Protein AF-S8ECI5-F1 (afdb_monomer_lite)

pLDDT: mean 81.07, std 12.58, range [49.25, 94.69]

Structure (mmCIF, N/CA/C/O backbone):
data_AF-S8ECI5-F1
#
_entry.id   AF-S8ECI5-F1
#
loop_
_atom_site.group_PDB
_atom_site.id
_atom_site.type_symbol
_atom_site.label_atom_id
_atom_site.label_alt_id
_atom_site.label_comp_id
_atom_site.label_asym_id
_atom_site.label_entity_id
_atom_site.label_seq_id
_atom_site.pdbx_PDB_ins_code
_atom_site.Cartn_x
_atom_site.Cartn_y
_atom_site.Cartn_z
_atom_site.occupancy
_atom_site.B_iso_or_equiv
_atom_site.auth_seq_id
_atom_site.auth_comp_id
_atom_site.auth_asym_id
_atom_site.auth_atom_id
_atom_site.pdbx_PDB_model_num
ATOM 1 N N . LEU A 1 1 ? -8.096 16.136 6.285 1.00 59.50 1 LEU A N 1
ATOM 2 C CA . LEU A 1 1 ? -6.775 15.778 6.841 1.00 59.50 1 LEU A CA 1
ATOM 3 C C . LEU A 1 1 ? -5.922 15.095 5.780 1.00 59.50 1 LEU A C 1
ATOM 5 O O . LEU A 1 1 ? -5.073 15.782 5.247 1.00 59.50 1 LEU A O 1
ATOM 9 N N . LEU A 1 2 ? -6.213 13.864 5.343 1.00 64.25 2 LEU A N 1
ATOM 10 C CA . LEU A 1 2 ? -5.425 13.166 4.302 1.00 64.25 2 LEU A CA 1
ATOM 11 C C . LEU A 1 2 ? -5.146 13.988 3.030 1.00 64.25 2 LEU A C 1
ATOM 13 O O . LEU A 1 2 ? -4.002 14.105 2.611 1.00 64.25 2 LEU A O 1
ATOM 17 N N . LYS A 1 3 ? -6.166 14.651 2.472 1.00 63.44 3 LYS A N 1
ATOM 18 C CA . LYS A 1 3 ? -6.008 15.517 1.289 1.00 63.44 3 LYS A CA 1
ATOM 19 C C . LYS A 1 3 ? -5.117 16.750 1.509 1.00 63.44 3 LYS A C 1
ATOM 21 O O . LYS A 1 3 ? -4.556 17.264 0.556 1.00 63.44 3 LYS A O 1
ATOM 26 N N . LEU A 1 4 ? -4.964 17.212 2.751 1.00 62.22 4 LEU A N 1
ATOM 27 C CA . LEU A 1 4 ? -4.067 18.326 3.081 1.00 62.22 4 LEU A CA 1
ATOM 28 C C . LEU A 1 4 ? -2.598 17.882 3.137 1.00 62.22 4 LEU A C 1
ATOM 30 O O . LEU A 1 4 ? -1.725 18.690 2.8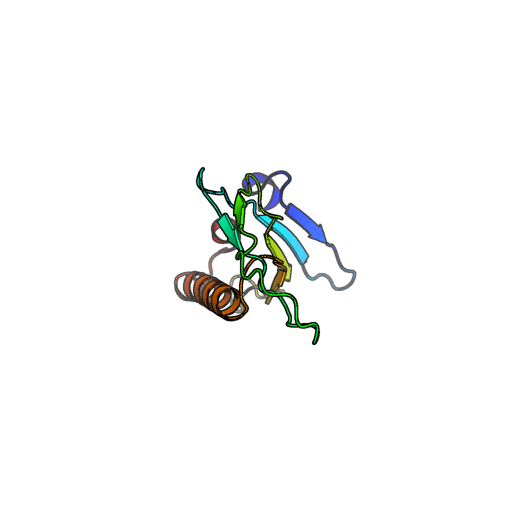56 1.00 62.22 4 LEU A O 1
ATOM 34 N N . PHE A 1 5 ? -2.335 16.618 3.486 1.00 68.62 5 PHE A N 1
ATOM 35 C CA . PHE A 1 5 ? -0.976 16.074 3.593 1.00 68.62 5 PHE A CA 1
ATOM 36 C C . PHE A 1 5 ? -0.489 15.429 2.294 1.00 68.62 5 PHE A C 1
ATOM 38 O O . PHE A 1 5 ? 0.676 15.572 1.949 1.00 68.62 5 PHE A O 1
ATOM 45 N N . MET A 1 6 ? -1.375 14.752 1.560 1.00 69.25 6 MET A N 1
ATOM 46 C CA . MET A 1 6 ? -1.019 14.028 0.330 1.00 69.25 6 MET A CA 1
ATOM 47 C C . MET A 1 6 ? -1.287 14.816 -0.957 1.00 69.25 6 MET A C 1
ATOM 49 O O . MET A 1 6 ? -0.987 14.337 -2.049 1.00 69.25 6 MET A O 1
ATOM 53 N N . GLY A 1 7 ? -1.828 16.032 -0.837 1.00 76.69 7 GLY A N 1
ATOM 54 C CA . GLY A 1 7 ? -2.021 16.957 -1.953 1.00 76.69 7 GLY A CA 1
ATOM 55 C C . GLY A 1 7 ? -2.845 16.362 -3.095 1.00 76.69 7 GLY A C 1
ATOM 56 O O . GLY A 1 7 ? -3.907 15.778 -2.871 1.00 76.69 7 GLY A O 1
ATOM 57 N N . ASP A 1 8 ? -2.342 16.510 -4.321 1.00 75.88 8 ASP A N 1
ATOM 58 C CA . ASP A 1 8 ? -3.007 16.044 -5.545 1.00 75.88 8 ASP A CA 1
ATOM 59 C C . ASP A 1 8 ? -2.830 14.540 -5.806 1.00 75.88 8 ASP A C 1
ATOM 61 O O . ASP A 1 8 ? -3.499 13.978 -6.672 1.00 75.88 8 ASP A O 1
ATOM 65 N N . ASN A 1 9 ? -1.992 13.858 -5.020 1.00 77.19 9 ASN A N 1
ATOM 66 C CA . ASN A 1 9 ? -1.746 12.425 -5.176 1.00 77.19 9 ASN A CA 1
ATOM 67 C C . ASN A 1 9 ? -2.896 11.564 -4.638 1.00 77.19 9 ASN A C 1
ATOM 69 O O . ASN A 1 9 ? -2.900 10.357 -4.871 1.00 77.19 9 ASN A O 1
ATOM 73 N N . ILE A 1 10 ? -3.866 12.151 -3.922 1.00 80.50 10 ILE A N 1
ATOM 74 C CA . ILE A 1 10 ? -5.008 11.435 -3.345 1.00 80.50 10 ILE A CA 1
ATOM 75 C C . ILE A 1 10 ? -6.327 11.765 -4.049 1.00 80.50 10 ILE A C 1
ATOM 77 O O . ILE A 1 10 ? -6.768 12.912 -4.144 1.00 80.50 10 ILE A O 1
ATOM 81 N N . SER A 1 11 ? -7.026 10.716 -4.466 1.00 80.50 11 SER A N 1
ATOM 82 C CA . SER A 1 11 ? -8.372 10.772 -5.031 1.00 80.50 11 SER A CA 1
ATOM 83 C C . SER A 1 11 ? -9.348 10.073 -4.087 1.00 80.50 11 SER A C 1
ATOM 85 O O . SER A 1 11 ? -9.154 8.922 -3.718 1.00 80.50 11 SER A O 1
ATOM 87 N N . ILE A 1 12 ? -10.390 10.778 -3.639 1.00 82.19 12 ILE A N 1
ATOM 88 C CA . ILE A 1 12 ? -11.406 10.211 -2.740 1.00 82.19 12 ILE A CA 1
ATOM 89 C C . ILE A 1 12 ? -12.458 9.512 -3.602 1.00 82.19 12 ILE A C 1
ATOM 91 O O . ILE A 1 12 ? -13.154 10.170 -4.375 1.00 82.19 12 ILE A O 1
ATOM 95 N N . LEU A 1 13 ? -12.588 8.196 -3.447 1.00 76.06 13 LEU A N 1
ATOM 96 C CA . LEU A 1 13 ? -13.648 7.406 -4.060 1.00 76.06 13 LEU A CA 1
ATOM 97 C C . LEU A 1 13 ? -14.780 7.276 -3.039 1.00 76.06 13 LEU A C 1
ATOM 99 O O . LEU A 1 13 ? -14.770 6.399 -2.182 1.00 76.06 13 LEU A O 1
ATOM 103 N N . ASN A 1 14 ? -15.758 8.177 -3.078 1.00 65.50 14 ASN A N 1
ATOM 104 C CA . ASN A 1 14 ? -16.915 8.039 -2.197 1.00 65.50 14 ASN A CA 1
ATOM 105 C C . ASN A 1 14 ? -17.812 6.896 -2.695 1.00 65.50 14 ASN A C 1
ATOM 107 O O . ASN A 1 14 ? -18.105 6.828 -3.890 1.00 65.50 14 ASN A O 1
ATOM 111 N N . ASN A 1 15 ? -18.270 6.020 -1.800 1.00 62.75 15 ASN A N 1
ATOM 112 C CA . ASN A 1 15 ? -19.233 4.974 -2.139 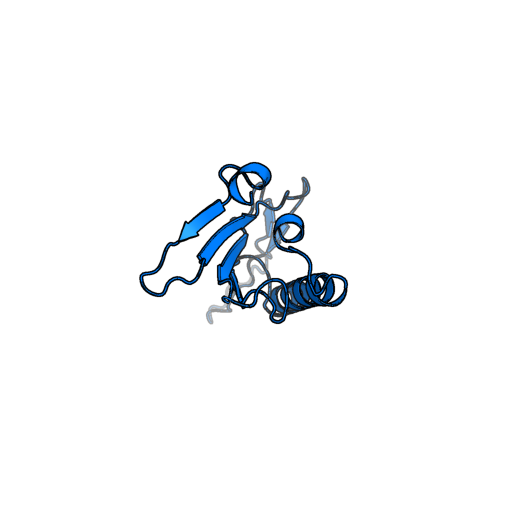1.00 62.75 15 ASN A CA 1
ATOM 113 C C . ASN A 1 15 ? -20.583 5.223 -1.441 1.00 62.75 15 ASN A C 1
ATOM 115 O O . ASN A 1 15 ? -20.679 5.969 -0.468 1.00 62.75 15 ASN A O 1
ATOM 119 N N . GLN A 1 16 ? -21.651 4.597 -1.940 1.00 56.69 16 GLN A N 1
ATOM 120 C CA . GLN A 1 16 ? -22.998 4.743 -1.369 1.00 56.69 16 GLN A CA 1
ATOM 121 C C . GLN A 1 16 ? -23.172 4.034 -0.010 1.00 56.69 16 GLN A C 1
ATOM 123 O O . GLN A 1 16 ? -24.238 4.133 0.588 1.00 56.69 16 GLN A O 1
ATOM 128 N N . THR A 1 17 ? -22.152 3.326 0.492 1.00 65.00 17 THR A N 1
ATOM 129 C CA . THR A 1 17 ? -22.236 2.498 1.707 1.00 65.00 17 THR A CA 1
ATOM 130 C C . THR A 1 17 ? -21.652 3.178 2.948 1.00 65.00 17 THR A C 1
ATOM 132 O O . THR A 1 17 ? -21.528 2.528 3.978 1.00 65.00 17 THR A O 1
ATOM 135 N N . GLY A 1 18 ? -21.245 4.451 2.862 1.00 68.44 18 GLY A N 1
ATOM 136 C CA . GLY A 1 18 ? -20.690 5.212 3.992 1.00 68.44 18 GLY A CA 1
ATOM 137 C C . GLY A 1 18 ? -19.238 4.873 4.355 1.00 68.44 18 GLY A C 1
ATOM 138 O O . GLY A 1 18 ? -18.682 5.474 5.276 1.00 68.44 18 GLY A O 1
ATOM 139 N N . LEU A 1 19 ? -18.594 3.959 3.621 1.00 72.44 19 LEU A N 1
ATOM 140 C CA . LEU A 1 19 ? -17.185 3.636 3.823 1.00 72.44 19 LEU A CA 1
ATOM 141 C C . LEU A 1 19 ? -16.312 4.671 3.112 1.00 72.44 19 LEU A C 1
ATOM 143 O O . LEU A 1 19 ? -16.567 5.052 1.969 1.00 72.44 19 LEU A O 1
ATOM 147 N N . LYS A 1 20 ? -15.243 5.113 3.778 1.00 85.25 20 LYS A N 1
ATOM 148 C CA . LYS A 1 20 ? -14.289 6.050 3.177 1.00 85.25 20 LYS A CA 1
ATOM 149 C C . LYS A 1 20 ? -13.308 5.258 2.324 1.00 85.25 20 LYS A C 1
ATOM 151 O O . LYS A 1 20 ? -12.488 4.523 2.868 1.00 85.25 20 LYS A O 1
ATOM 156 N N . CYS A 1 21 ? -13.385 5.418 1.010 1.00 88.56 21 CYS A N 1
ATOM 157 C CA . CYS A 1 21 ? -12.415 4.862 0.076 1.00 88.56 21 CYS A CA 1
ATOM 158 C C . CYS A 1 21 ? -11.622 5.992 -0.588 1.00 88.56 21 CYS A C 1
ATOM 160 O O . CYS A 1 21 ? -12.138 7.083 -0.846 1.00 88.56 21 CYS A O 1
ATOM 162 N N . PHE A 1 22 ? -10.339 5.756 -0.820 1.00 88.88 22 PHE A N 1
ATOM 163 C CA . PHE A 1 22 ? -9.473 6.680 -1.535 1.00 88.88 22 PHE A CA 1
ATOM 164 C C . PHE A 1 22 ? -8.332 5.932 -2.211 1.00 88.88 22 PHE A C 1
ATOM 166 O O . PHE A 1 22 ? -8.024 4.790 -1.883 1.00 88.88 22 PHE A O 1
ATOM 173 N N . GLN A 1 23 ? -7.693 6.607 -3.148 1.00 91.31 23 GLN A N 1
ATOM 174 C CA . GLN A 1 23 ? -6.584 6.093 -3.921 1.00 91.31 23 GLN A CA 1
ATOM 175 C C . GLN A 1 23 ? -5.432 7.092 -3.870 1.00 91.31 23 GLN A C 1
ATOM 177 O O . GLN A 1 23 ? -5.650 8.286 -4.067 1.00 91.31 23 GLN A O 1
ATOM 182 N N . VAL A 1 24 ? -4.223 6.599 -3.608 1.00 90.25 24 VAL A N 1
ATOM 183 C CA . VAL A 1 24 ? -2.976 7.366 -3.549 1.00 90.25 24 VAL A CA 1
ATOM 184 C C . VAL A 1 24 ? -2.073 6.947 -4.705 1.00 90.25 24 VAL A C 1
ATOM 186 O O . VAL A 1 24 ? -1.899 5.754 -4.961 1.00 90.25 24 VAL A O 1
ATOM 189 N N . HIS A 1 25 ? -1.525 7.926 -5.421 1.00 90.75 25 HIS A N 1
ATOM 190 C CA . HIS A 1 25 ? -0.560 7.730 -6.501 1.00 90.75 25 HIS A CA 1
ATOM 191 C C . HIS A 1 25 ? 0.838 8.027 -5.965 1.00 90.75 25 HIS A C 1
ATOM 193 O O . HIS A 1 25 ? 1.177 9.174 -5.687 1.00 90.75 25 HIS A O 1
ATOM 199 N N . ILE A 1 26 ? 1.640 6.981 -5.795 1.00 89.19 26 ILE A N 1
ATOM 200 C CA . ILE A 1 26 ? 2.975 7.059 -5.206 1.00 89.19 26 ILE A CA 1
ATOM 201 C C . ILE A 1 26 ? 4.000 7.052 -6.339 1.00 89.19 26 ILE A C 1
ATOM 203 O O . ILE A 1 26 ? 4.127 6.082 -7.094 1.00 89.19 26 ILE A O 1
ATOM 207 N N . HIS A 1 27 ? 4.738 8.152 -6.458 1.00 87.06 27 HIS A N 1
ATOM 208 C CA . HIS A 1 27 ? 5.791 8.311 -7.453 1.00 87.06 27 HIS A CA 1
ATOM 209 C C . HIS A 1 27 ? 7.140 7.914 -6.860 1.00 87.06 27 HIS A C 1
ATOM 211 O O . HIS A 1 27 ? 7.663 8.575 -5.966 1.00 87.06 27 HIS A O 1
ATOM 217 N N . VAL A 1 28 ? 7.716 6.832 -7.381 1.00 85.25 28 VAL A N 1
ATOM 218 C CA . VAL A 1 28 ? 9.026 6.349 -6.941 1.00 85.25 28 VAL A CA 1
ATOM 219 C C . VAL A 1 28 ? 10.115 7.064 -7.727 1.00 85.25 28 VAL A C 1
ATOM 221 O O . VAL A 1 28 ? 10.128 7.039 -8.960 1.00 85.25 28 VAL A O 1
ATOM 224 N N . GLN A 1 29 ? 11.043 7.696 -7.009 1.00 82.31 29 GLN A N 1
ATOM 225 C CA . GLN A 1 29 ? 12.195 8.318 -7.637 1.00 82.31 29 GLN A CA 1
ATOM 226 C C . GLN A 1 29 ? 13.163 7.242 -8.120 1.00 82.31 29 GLN A C 1
ATOM 228 O O . GLN A 1 29 ? 13.657 6.416 -7.353 1.00 82.31 29 GLN A O 1
ATOM 233 N N . VAL A 1 30 ? 13.418 7.268 -9.420 1.00 79.81 30 VAL A N 1
ATOM 234 C CA . VAL A 1 30 ? 14.317 6.339 -10.084 1.00 79.81 30 VAL A CA 1
ATOM 235 C C . VAL A 1 30 ? 15.744 6.874 -9.934 1.00 79.81 30 VAL A C 1
ATOM 237 O O . VAL A 1 30 ? 15.989 8.024 -10.312 1.00 79.81 30 VAL A O 1
ATOM 240 N N . PRO A 1 31 ? 16.696 6.103 -9.374 1.00 76.12 31 PRO A N 1
ATOM 241 C CA . PRO A 1 31 ? 18.105 6.483 -9.403 1.00 76.12 31 PRO A CA 1
ATOM 242 C C . PRO A 1 31 ? 18.552 6.709 -10.852 1.00 76.12 31 PRO A C 1
ATOM 244 O O . PRO A 1 31 ? 18.038 6.060 -11.759 1.00 76.12 31 PRO A O 1
ATOM 247 N N . GLY A 1 32 ? 19.529 7.592 -11.079 1.00 70.62 32 GLY A N 1
ATOM 248 C CA . GLY A 1 32 ? 19.928 8.031 -12.427 1.00 70.62 32 GLY A CA 1
ATOM 249 C C . GLY A 1 32 ? 20.338 6.924 -13.413 1.00 70.62 32 GLY A C 1
ATOM 250 O O . GLY A 1 32 ? 20.445 7.191 -14.607 1.00 70.62 32 GLY A O 1
ATOM 251 N N . GLU A 1 33 ? 20.529 5.687 -12.947 1.00 70.06 33 GLU A N 1
ATOM 252 C CA . GLU A 1 33 ? 20.884 4.526 -13.764 1.00 70.06 33 GLU A CA 1
ATOM 253 C C . GLU A 1 33 ? 20.008 3.298 -13.452 1.00 70.06 33 GLU A C 1
ATOM 255 O O . GLU A 1 33 ? 20.507 2.241 -13.075 1.00 70.06 33 GLU A O 1
ATOM 260 N N . PHE A 1 34 ? 18.685 3.413 -13.599 1.00 80.62 34 PHE A N 1
ATOM 261 C CA . PHE A 1 34 ? 17.801 2.243 -13.541 1.00 80.62 34 PHE A CA 1
ATOM 262 C C . PHE A 1 34 ? 17.696 1.574 -14.914 1.00 80.62 34 PHE A C 1
ATOM 264 O O . PHE A 1 34 ? 17.154 2.144 -15.867 1.00 80.62 34 PHE A O 1
ATOM 271 N N . LEU A 1 35 ? 18.245 0.365 -15.008 1.00 82.56 35 LEU A N 1
ATOM 272 C CA . LEU A 1 35 ? 18.194 -0.479 -16.197 1.00 82.56 35 LEU A CA 1
ATOM 273 C C . LEU A 1 35 ? 17.039 -1.471 -16.077 1.00 82.56 35 LEU A C 1
ATOM 275 O O . LEU A 1 35 ? 16.925 -2.187 -15.084 1.00 82.56 35 LEU A O 1
ATOM 279 N N . VAL A 1 36 ? 16.203 -1.522 -17.109 1.00 82.19 36 VAL A N 1
ATOM 280 C CA . VAL A 1 36 ? 15.164 -2.539 -17.267 1.00 82.19 36 VAL A CA 1
ATOM 281 C C . VAL A 1 36 ? 15.619 -3.508 -18.338 1.00 82.19 36 VAL A C 1
ATOM 283 O O . VAL A 1 36 ? 15.949 -3.084 -19.443 1.00 82.19 36 VAL A O 1
ATOM 286 N N . THR A 1 37 ? 15.605 -4.796 -18.016 1.00 81.69 37 THR A N 1
ATOM 287 C CA . THR A 1 37 ? 15.914 -5.866 -18.965 1.00 81.69 37 THR A CA 1
ATOM 288 C C . THR A 1 37 ? 14.621 -6.535 -19.398 1.00 81.69 37 THR A C 1
ATOM 290 O O . THR A 1 37 ? 13.817 -6.951 -18.560 1.00 81.69 37 THR A O 1
ATOM 293 N N . ALA A 1 38 ? 14.409 -6.643 -20.708 1.00 76.81 38 ALA A N 1
ATOM 294 C CA . ALA A 1 38 ? 13.325 -7.449 -21.243 1.00 76.81 38 ALA A CA 1
ATOM 295 C C . ALA A 1 38 ? 13.659 -8.936 -21.048 1.00 76.81 38 ALA A C 1
ATOM 297 O O . ALA A 1 38 ? 14.661 -9.430 -21.560 1.00 76.81 38 ALA A O 1
ATOM 298 N N . ALA A 1 39 ? 12.827 -9.653 -20.294 1.00 71.12 39 ALA A N 1
ATOM 299 C CA . ALA A 1 39 ? 12.894 -11.106 -20.250 1.00 71.12 39 ALA A CA 1
ATOM 300 C C . ALA A 1 39 ? 12.169 -11.653 -21.488 1.00 71.12 39 ALA A C 1
ATOM 302 O O . ALA A 1 39 ? 10.939 -11.640 -21.548 1.00 71.12 39 ALA A O 1
ATOM 303 N N . ASP A 1 40 ? 12.923 -12.101 -22.490 1.00 67.12 40 ASP A N 1
ATOM 304 C CA . ASP A 1 40 ? 12.344 -12.695 -23.692 1.00 67.12 40 ASP A CA 1
ATOM 305 C C . ASP A 1 40 ? 11.616 -14.004 -23.353 1.00 67.12 40 ASP A C 1
ATOM 307 O O . ASP A 1 40 ? 12.211 -14.993 -22.914 1.00 67.12 40 ASP A O 1
ATOM 311 N N . PHE A 1 41 ? 10.312 -14.054 -23.626 1.00 58.88 41 PHE A N 1
ATOM 312 C CA . PHE A 1 41 ? 9.600 -15.321 -23.733 1.00 58.88 41 PHE A CA 1
ATOM 313 C C . PHE A 1 41 ? 10.036 -15.968 -25.047 1.00 58.88 41 PHE A C 1
ATOM 315 O O . PHE A 1 41 ? 9.602 -15.538 -26.114 1.00 58.88 41 PHE A O 1
ATOM 322 N N . LYS A 1 42 ? 10.929 -16.966 -24.985 1.00 55.91 42 LYS A N 1
ATOM 323 C CA . LYS A 1 42 ? 11.451 -17.677 -26.164 1.00 55.91 42 LYS A CA 1
ATOM 324 C C . LYS A 1 42 ? 10.305 -18.176 -27.055 1.00 55.91 42 LYS A C 1
ATOM 326 O O . LYS A 1 42 ? 9.741 -19.243 -26.825 1.00 55.91 42 LYS A O 1
ATOM 331 N N . SER A 1 43 ? 9.991 -17.414 -28.099 1.00 54.41 43 SER A N 1
ATOM 332 C CA . SER A 1 43 ? 9.258 -17.906 -29.257 1.00 54.41 43 SER A CA 1
ATOM 333 C C . SER A 1 43 ? 10.238 -18.739 -30.070 1.00 54.41 43 SER A C 1
ATOM 335 O O . SER A 1 43 ? 11.364 -18.314 -30.320 1.00 54.41 43 SER A O 1
ATOM 337 N N . ASN A 1 44 ? 9.838 -19.960 -30.402 1.00 54.91 44 ASN A N 1
ATOM 338 C CA . ASN A 1 44 ? 10.666 -21.019 -30.968 1.00 54.91 44 ASN A CA 1
ATOM 339 C C . ASN A 1 44 ? 11.208 -20.655 -32.370 1.00 54.91 44 ASN A C 1
ATOM 341 O O . ASN A 1 44 ? 10.715 -21.147 -33.382 1.00 54.91 44 ASN A O 1
ATOM 345 N N . SER A 1 45 ? 12.205 -19.772 -32.442 1.00 55.66 45 SER A N 1
ATOM 346 C CA . SER A 1 45 ? 12.855 -19.340 -33.678 1.00 55.66 45 SER A CA 1
ATOM 347 C C . SER A 1 45 ? 14.372 -19.309 -33.463 1.00 55.66 45 SER A C 1
ATOM 349 O O . SER A 1 45 ? 14.876 -18.620 -32.578 1.00 55.66 45 SER A O 1
ATOM 351 N N . ASN A 1 46 ? 15.084 -20.112 -34.257 1.00 52.53 46 ASN A N 1
ATOM 352 C CA . ASN A 1 46 ? 16.536 -20.312 -34.243 1.00 52.53 46 ASN A CA 1
ATOM 353 C C . ASN A 1 46 ? 17.312 -19.063 -34.714 1.00 52.53 46 ASN A C 1
ATOM 355 O O . ASN A 1 46 ? 17.986 -19.096 -35.743 1.00 52.53 46 ASN A O 1
ATOM 359 N N . CYS A 1 47 ? 17.256 -17.969 -33.961 1.00 50.25 47 CYS A N 1
ATOM 360 C CA . CYS A 1 47 ? 18.007 -16.751 -34.254 1.00 50.25 47 CYS A CA 1
ATOM 361 C C . CYS A 1 47 ? 19.058 -16.548 -33.159 1.00 50.25 47 CYS A C 1
ATOM 363 O O . CYS A 1 47 ? 18.744 -16.137 -32.047 1.00 50.25 47 CYS A O 1
ATOM 365 N N . LYS A 1 48 ? 20.312 -16.898 -33.467 1.00 51.97 48 LYS A N 1
ATOM 366 C CA . LYS A 1 48 ? 21.473 -16.631 -32.609 1.00 51.97 48 LYS A CA 1
ATOM 367 C C . LYS A 1 48 ? 21.720 -15.121 -32.556 1.00 51.97 48 LYS A C 1
ATOM 369 O O . LYS A 1 48 ? 22.105 -14.538 -33.565 1.00 51.97 48 LYS A O 1
ATOM 374 N N . GLY A 1 49 ? 21.509 -14.537 -31.384 1.00 49.25 49 GLY A N 1
ATOM 375 C CA . GLY A 1 49 ? 21.721 -13.125 -31.076 1.00 49.25 49 GLY A CA 1
ATOM 376 C C . GLY A 1 49 ? 21.159 -12.836 -29.691 1.00 49.25 49 GLY A C 1
ATOM 377 O O . GLY A 1 49 ? 20.141 -12.171 -29.566 1.00 49.25 49 GLY A O 1
ATOM 378 N N . GLU A 1 50 ? 21.754 -13.448 -28.666 1.00 56.34 50 GLU A N 1
ATOM 379 C CA . GLU A 1 50 ? 21.385 -13.258 -27.259 1.00 56.34 50 GLU A CA 1
ATOM 380 C C . GLU A 1 50 ? 21.976 -11.932 -26.761 1.00 56.34 50 GLU A C 1
ATOM 382 O O . GLU A 1 50 ? 22.946 -11.909 -26.010 1.00 56.34 50 GLU A O 1
ATOM 387 N N . GLU A 1 51 ? 21.439 -10.811 -27.237 1.00 58.56 51 GLU A N 1
ATOM 388 C CA . GLU A 1 51 ? 21.657 -9.524 -26.584 1.00 58.56 51 GLU A CA 1
ATOM 389 C C . GLU A 1 51 ? 20.475 -9.298 -25.644 1.00 58.56 51 GLU A C 1
ATOM 391 O O . GLU A 1 51 ? 19.349 -9.078 -26.086 1.00 58.56 51 GLU A O 1
ATOM 396 N N . GLU A 1 52 ? 20.717 -9.419 -24.336 1.00 63.19 52 GLU A N 1
ATOM 397 C CA . GLU A 1 52 ? 19.758 -9.000 -23.317 1.00 63.19 52 GLU A CA 1
ATOM 398 C C . GLU A 1 52 ? 19.393 -7.533 -23.579 1.00 63.19 52 GLU A C 1
ATOM 400 O O . GLU A 1 52 ? 20.184 -6.622 -23.318 1.00 63.19 52 GLU A O 1
ATOM 405 N N . ASN A 1 53 ? 18.199 -7.302 -24.132 1.00 72.69 53 ASN A N 1
ATOM 406 C CA . ASN A 1 53 ? 17.704 -5.968 -24.444 1.00 72.69 53 ASN A CA 1
ATOM 407 C C . ASN A 1 53 ? 17.438 -5.218 -23.134 1.00 72.69 53 ASN A C 1
ATOM 409 O O . ASN A 1 53 ? 16.346 -5.273 -22.560 1.00 72.69 53 ASN A O 1
ATOM 413 N N . SER A 1 54 ? 18.471 -4.531 -22.651 1.00 81.50 54 SER A N 1
ATOM 414 C CA . SER A 1 54 ? 18.404 -3.641 -21.502 1.00 81.50 54 SER A CA 1
ATOM 415 C C . SER A 1 54 ? 18.311 -2.190 -21.957 1.00 81.50 54 SER A C 1
ATOM 417 O O . SER A 1 54 ? 18.981 -1.758 -22.895 1.00 81.50 54 SER A O 1
ATOM 419 N N . PHE A 1 55 ? 17.455 -1.416 -21.299 1.00 81.81 55 PHE A N 1
ATOM 420 C CA . PHE A 1 55 ? 17.291 0.004 -21.581 1.00 81.81 55 PHE A CA 1
ATOM 421 C C . PHE A 1 55 ? 17.212 0.811 -20.292 1.00 81.81 55 PHE A C 1
ATOM 423 O O . PHE A 1 55 ? 16.755 0.338 -19.251 1.00 81.81 55 PHE A O 1
ATOM 430 N N . LYS A 1 56 ? 17.687 2.056 -20.364 1.00 85.75 56 LYS A N 1
ATOM 431 C CA . LYS A 1 56 ? 17.636 2.995 -19.244 1.00 85.75 56 LYS A CA 1
ATOM 432 C C . LYS A 1 56 ? 16.243 3.603 -19.152 1.00 85.75 56 LYS A C 1
ATOM 434 O O . LYS A 1 56 ? 15.704 4.072 -20.153 1.00 85.75 56 LYS A O 1
ATOM 439 N N . VAL A 1 57 ? 15.691 3.639 -17.945 1.00 83.94 57 VAL A N 1
ATOM 440 C CA . VAL A 1 57 ? 14.394 4.256 -17.667 1.00 83.94 57 VAL A CA 1
ATOM 441 C C . VAL A 1 57 ? 14.591 5.445 -16.740 1.00 83.94 57 VAL A C 1
ATOM 443 O O . VAL A 1 57 ? 15.192 5.323 -15.679 1.00 83.94 57 VAL A O 1
ATOM 446 N N . SER A 1 58 ? 14.070 6.603 -17.143 1.00 86.06 58 SER A N 1
ATOM 447 C CA . SER A 1 58 ? 14.128 7.832 -16.338 1.00 86.06 58 SER A CA 1
ATOM 448 C C . SER A 1 58 ? 12.940 7.975 -15.384 1.00 86.06 58 SER A C 1
ATOM 450 O O . SER A 1 58 ? 13.047 8.660 -14.371 1.00 86.06 58 SER A O 1
ATOM 452 N N . HIS A 1 59 ? 11.809 7.331 -15.692 1.00 86.00 59 HIS A N 1
ATOM 453 C CA . HIS A 1 59 ? 10.578 7.420 -14.909 1.00 86.00 59 HIS A CA 1
ATOM 454 C C . HIS A 1 59 ? 9.852 6.079 -14.873 1.00 86.00 59 HIS A C 1
ATOM 456 O O . HIS A 1 59 ? 9.677 5.438 -15.908 1.00 86.00 59 HIS A O 1
ATOM 462 N N . LEU A 1 60 ? 9.388 5.685 -13.688 1.00 88.06 60 LEU A N 1
ATOM 463 C CA . LEU A 1 60 ? 8.543 4.510 -13.514 1.00 88.06 60 LEU A CA 1
ATOM 464 C C . LEU A 1 60 ? 7.063 4.912 -13.472 1.00 88.06 60 LEU A C 1
ATOM 466 O O . LEU A 1 60 ? 6.738 5.984 -12.949 1.00 88.06 60 LEU A O 1
ATOM 470 N N . PRO A 1 61 ? 6.155 4.056 -13.978 1.00 89.56 61 PRO A N 1
ATOM 471 C CA . PRO A 1 61 ? 4.730 4.195 -13.705 1.00 89.56 61 PRO A CA 1
ATOM 472 C C . PRO A 1 61 ? 4.468 4.310 -12.190 1.00 89.56 61 PRO A C 1
ATOM 474 O O . PRO A 1 61 ? 5.148 3.635 -11.411 1.00 89.56 61 PRO A O 1
ATOM 477 N N . PRO A 1 62 ? 3.502 5.129 -11.740 1.00 90.81 62 PRO A N 1
ATOM 478 C CA . PRO A 1 62 ? 3.213 5.275 -10.317 1.00 90.81 62 PRO A CA 1
ATOM 479 C C . PRO A 1 62 ? 2.712 3.962 -9.706 1.00 90.81 62 PRO A C 1
ATOM 481 O O . PRO A 1 62 ? 2.052 3.155 -10.366 1.00 90.81 62 PRO A O 1
ATOM 484 N N . VAL A 1 63 ? 3.003 3.771 -8.422 1.00 92.88 63 VAL A N 1
ATOM 485 C CA . VAL A 1 63 ? 2.364 2.736 -7.605 1.00 92.88 63 VAL A CA 1
ATOM 486 C C . VAL A 1 63 ? 1.021 3.283 -7.148 1.00 92.88 63 VAL A C 1
ATOM 488 O O . VAL A 1 63 ? 0.947 4.371 -6.580 1.00 92.88 63 VAL A O 1
ATOM 491 N N . ILE A 1 64 ? -0.050 2.539 -7.395 1.00 93.12 64 ILE A N 1
ATOM 492 C CA . ILE A 1 64 ? -1.394 2.940 -6.994 1.00 93.12 64 ILE A CA 1
ATOM 493 C C . ILE A 1 64 ? -1.789 2.146 -5.754 1.00 93.12 64 ILE A C 1
ATOM 495 O O . ILE A 1 64 ? -1.954 0.927 -5.816 1.00 93.12 64 ILE A O 1
ATOM 499 N N . LEU A 1 65 ? -1.984 2.851 -4.644 1.00 93.62 65 LEU A N 1
ATOM 500 C CA . LEU A 1 65 ? -2.481 2.295 -3.393 1.00 93.62 65 LEU A CA 1
ATOM 501 C C . LEU A 1 65 ? -3.944 2.696 -3.218 1.00 93.62 65 LEU A C 1
ATOM 503 O O . LEU A 1 65 ? -4.251 3.872 -3.042 1.00 93.62 65 LEU A O 1
ATOM 507 N N . THR A 1 66 ? -4.856 1.731 -3.277 1.00 92.75 66 THR A N 1
ATOM 508 C CA . THR A 1 66 ? -6.277 1.976 -2.986 1.00 92.75 66 THR A CA 1
ATOM 509 C C . THR A 1 66 ? -6.578 1.497 -1.583 1.00 92.75 66 THR A C 1
ATOM 511 O O . THR A 1 66 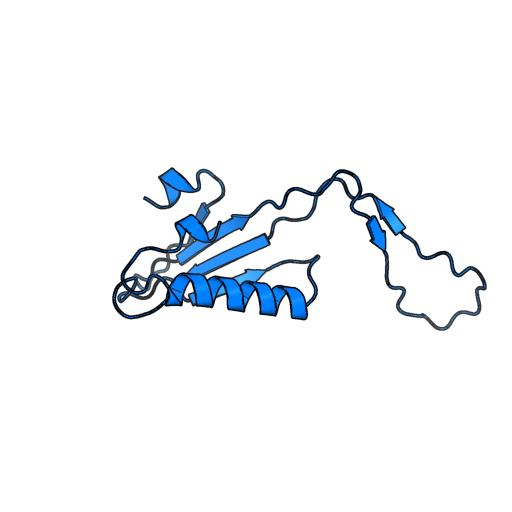? -6.300 0.344 -1.268 1.00 92.75 66 THR A O 1
ATOM 514 N N . CYS A 1 67 ? -7.154 2.369 -0.763 1.00 92.06 67 CYS A N 1
ATOM 515 C CA . CYS A 1 67 ? -7.462 2.117 0.634 1.00 92.06 67 CYS A CA 1
ATOM 516 C C . CYS A 1 67 ? -8.962 2.251 0.888 1.00 92.06 67 CYS A C 1
ATOM 518 O O . CYS A 1 67 ? -9.594 3.229 0.488 1.00 92.06 67 CYS A O 1
ATOM 520 N N . LEU A 1 68 ? -9.508 1.297 1.633 1.00 91.56 68 LEU A N 1
ATOM 521 C CA . LEU A 1 68 ? -10.866 1.301 2.151 1.00 91.56 68 LEU A CA 1
ATOM 522 C C . LEU A 1 68 ? -10.812 1.299 3.678 1.00 91.56 68 LEU A C 1
ATOM 524 O O . LEU A 1 68 ? -10.296 0.368 4.299 1.00 91.56 68 LEU A O 1
ATOM 528 N N . LEU A 1 69 ? -11.374 2.339 4.286 1.00 90.19 69 LEU A N 1
ATOM 529 C CA . LEU A 1 69 ? -11.411 2.479 5.734 1.00 90.19 69 LEU A CA 1
ATOM 530 C C . LEU A 1 69 ? -12.688 1.842 6.284 1.00 90.19 69 LEU A C 1
ATOM 532 O O . LEU A 1 69 ? -13.783 2.306 5.941 1.00 90.19 69 LEU A O 1
ATOM 536 N N . PRO A 1 70 ? -12.585 0.815 7.147 1.00 89.75 70 PRO A N 1
ATOM 537 C CA . PRO A 1 70 ? -13.737 0.360 7.907 1.00 89.75 70 PRO A CA 1
ATOM 538 C C . PRO A 1 70 ? -14.196 1.447 8.882 1.00 89.75 70 PRO A C 1
ATOM 540 O O . PRO A 1 70 ? -13.408 2.282 9.321 1.00 89.75 70 PRO A O 1
ATOM 543 N N . GLU A 1 71 ? -15.456 1.383 9.310 1.00 88.44 71 GLU A N 1
ATOM 544 C CA . GLU A 1 71 ? -16.000 2.301 10.327 1.00 88.44 71 GLU A CA 1
ATOM 545 C C . GLU A 1 71 ? -15.206 2.282 11.641 1.00 88.44 71 GLU A C 1
ATOM 547 O O . GLU A 1 71 ? -15.127 3.280 12.348 1.00 88.44 71 GLU A O 1
ATOM 552 N N . SER A 1 72 ? -14.590 1.142 11.953 1.00 89.12 72 SER A N 1
ATOM 553 C CA . SER A 1 72 ? -13.787 0.931 13.154 1.00 89.12 72 SER A CA 1
ATOM 554 C C . SER A 1 72 ? -12.319 1.347 13.006 1.00 89.12 72 SER A C 1
ATOM 556 O O . SER A 1 72 ? -11.511 1.006 13.865 1.00 89.12 72 SER A O 1
ATOM 558 N N . TYR A 1 73 ? -11.927 1.988 11.904 1.00 88.31 73 TYR A N 1
ATOM 559 C CA . TYR A 1 73 ? -10.582 2.538 11.747 1.00 88.31 73 TYR A CA 1
ATOM 560 C C . TYR A 1 73 ? -10.492 3.936 12.391 1.00 88.31 73 TYR A C 1
ATOM 562 O O . TYR A 1 73 ? -11.425 4.728 12.238 1.00 88.31 73 TYR A O 1
ATOM 570 N N . PRO A 1 74 ? -9.382 4.291 13.069 1.00 90.31 74 PRO A N 1
ATOM 571 C CA . PRO A 1 74 ? -8.174 3.490 13.304 1.00 90.31 74 PRO A CA 1
ATOM 572 C C . PRO A 1 74 ? -8.204 2.671 14.602 1.00 90.31 74 PRO A C 1
ATOM 574 O O . PRO A 1 74 ? -7.182 2.133 15.006 1.00 90.31 74 PRO A O 1
ATOM 577 N N . SER A 1 75 ? -9.335 2.598 15.302 1.00 87.56 75 SER A N 1
ATOM 578 C CA . SER A 1 75 ? -9.373 2.081 16.673 1.00 87.56 75 SER A CA 1
ATOM 579 C C . SER A 1 75 ? -9.224 0.563 16.783 1.00 87.56 75 SER A C 1
ATOM 581 O O . SER A 1 75 ? -8.512 0.092 17.663 1.00 87.56 75 SER A O 1
ATOM 583 N N . LEU A 1 76 ? -9.905 -0.206 15.928 1.00 85.56 76 LEU A N 1
ATOM 584 C CA . LEU A 1 76 ? -10.015 -1.664 16.083 1.00 85.56 76 LEU A CA 1
ATOM 585 C C . LEU A 1 76 ? -9.521 -2.455 14.871 1.00 85.56 76 LEU A C 1
ATOM 587 O O . LEU A 1 76 ? -9.067 -3.586 15.023 1.00 85.56 76 LEU A O 1
ATOM 591 N N . ARG A 1 77 ? -9.667 -1.906 13.659 1.00 89.19 77 ARG A N 1
ATOM 592 C CA . ARG A 1 77 ? -9.319 -2.619 12.422 1.00 89.19 77 ARG A CA 1
ATOM 593 C C . ARG A 1 77 ? -8.390 -1.792 11.539 1.00 89.19 77 ARG A C 1
ATOM 595 O O . ARG A 1 77 ? -8.587 -0.575 11.473 1.00 89.19 77 ARG A O 1
ATOM 602 N N . PRO A 1 78 ? -7.454 -2.451 10.833 1.00 90.56 78 PRO A N 1
ATOM 603 C CA . PRO A 1 78 ? -6.621 -1.797 9.837 1.00 90.56 78 PRO A CA 1
ATOM 604 C C . PRO A 1 78 ? -7.460 -1.301 8.653 1.00 90.56 78 PRO A C 1
ATOM 606 O O . PRO A 1 78 ? -8.593 -1.756 8.448 1.00 90.56 78 PRO A O 1
ATOM 609 N N . PRO A 1 79 ? -6.903 -0.395 7.840 1.00 91.81 79 PRO A N 1
ATOM 610 C CA . PRO A 1 79 ? -7.454 -0.109 6.528 1.00 91.81 79 PRO A CA 1
ATOM 611 C C . PRO A 1 79 ? -7.269 -1.337 5.621 1.00 91.81 79 PRO A C 1
ATOM 613 O O . PRO A 1 79 ? -6.232 -1.997 5.648 1.00 91.81 79 PRO A O 1
ATOM 616 N N . TYR A 1 80 ? -8.268 -1.642 4.796 1.00 92.06 80 TYR A N 1
ATOM 617 C CA . TYR A 1 80 ? -8.098 -2.614 3.716 1.00 92.06 80 TYR A CA 1
ATOM 618 C C . TYR A 1 80 ? -7.402 -1.925 2.553 1.00 92.06 80 TYR A C 1
ATOM 620 O O . TYR A 1 80 ? -7.750 -0.786 2.237 1.00 92.06 80 TYR A O 1
ATOM 628 N N . PHE A 1 81 ? -6.462 -2.597 1.894 1.00 93.50 81 PHE A N 1
ATOM 629 C CA . PHE A 1 81 ? -5.752 -1.992 0.778 1.00 93.50 81 PHE A CA 1
ATOM 630 C C .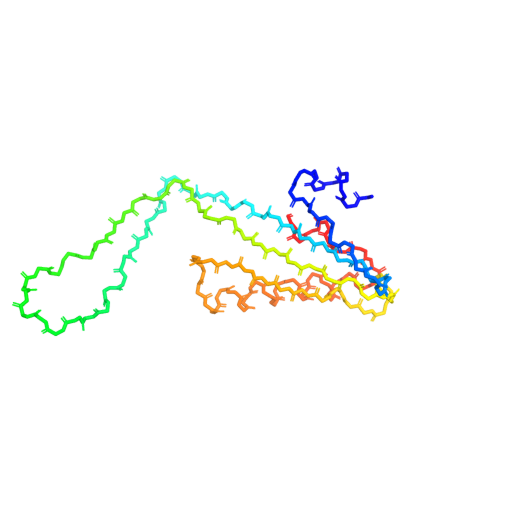 PHE A 1 81 ? -5.484 -2.955 -0.375 1.00 93.50 81 PHE 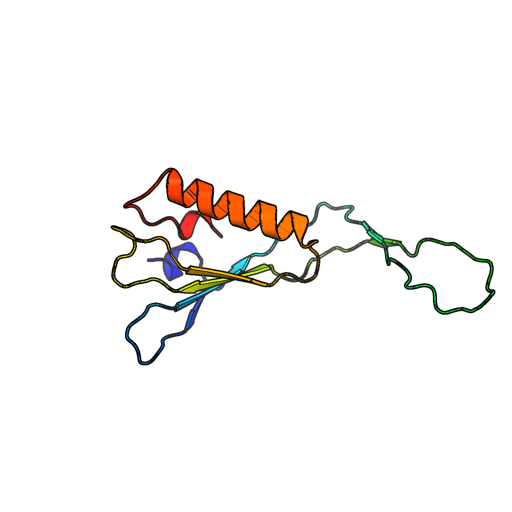A C 1
ATOM 632 O O . PHE A 1 81 ? -5.432 -4.172 -0.209 1.00 93.50 81 PHE A O 1
ATOM 639 N N . THR A 1 82 ? -5.293 -2.377 -1.557 1.00 94.12 82 THR A N 1
ATOM 640 C CA . THR A 1 82 ? -4.801 -3.067 -2.751 1.00 94.12 82 THR A CA 1
ATOM 641 C C . THR A 1 82 ? -3.701 -2.239 -3.399 1.00 94.12 82 THR A C 1
ATOM 643 O O . THR A 1 82 ? -3.844 -1.019 -3.518 1.00 94.12 82 THR A O 1
ATOM 646 N N . ILE A 1 83 ? -2.644 -2.907 -3.861 1.00 94.00 83 ILE A N 1
ATOM 647 C CA . ILE A 1 83 ? -1.509 -2.286 -4.549 1.00 94.00 83 ILE A CA 1
ATOM 648 C C . ILE A 1 83 ? -1.553 -2.676 -6.025 1.00 94.00 83 ILE A C 1
ATOM 650 O O . ILE A 1 83 ? -1.577 -3.861 -6.355 1.00 94.00 83 ILE A O 1
ATOM 654 N N . VAL A 1 84 ? -1.532 -1.681 -6.909 1.00 93.69 84 VAL A N 1
ATOM 655 C CA . VAL A 1 84 ? -1.367 -1.875 -8.353 1.00 93.69 84 VAL A CA 1
ATOM 656 C C . VAL A 1 84 ? -0.031 -1.272 -8.770 1.00 93.69 84 VAL A C 1
ATOM 658 O O . VAL A 1 84 ? 0.204 -0.075 -8.615 1.00 93.69 84 VAL A O 1
ATOM 661 N N . VAL A 1 85 ? 0.851 -2.115 -9.302 1.00 93.44 85 VAL A N 1
ATOM 662 C CA . VAL A 1 85 ? 2.184 -1.742 -9.786 1.00 93.44 85 VAL A CA 1
ATOM 663 C C . VAL A 1 85 ? 2.582 -2.674 -10.928 1.00 93.44 85 VAL A C 1
ATOM 665 O O . VAL A 1 85 ? 2.322 -3.872 -10.875 1.00 93.44 85 VAL A O 1
ATOM 668 N N . GLN A 1 86 ? 3.180 -2.119 -11.982 1.00 89.19 86 GLN A N 1
ATOM 669 C CA . GLN A 1 86 ? 3.476 -2.854 -13.224 1.00 89.19 86 GLN A CA 1
ATOM 670 C C . GLN A 1 86 ? 4.934 -3.309 -13.342 1.00 89.19 86 GLN A C 1
ATOM 672 O O . GLN A 1 86 ? 5.257 -4.135 -14.187 1.00 89.19 86 GLN A O 1
ATOM 677 N N . TRP A 1 87 ? 5.819 -2.750 -12.519 1.00 88.50 87 TRP A N 1
ATOM 678 C CA . TRP A 1 87 ? 7.270 -2.908 -12.639 1.00 88.50 87 TRP A CA 1
ATOM 679 C C . TRP A 1 87 ? 7.910 -3.605 -11.428 1.00 88.50 87 TRP A C 1
ATOM 681 O O . TRP A 1 87 ? 9.122 -3.803 -11.410 1.00 88.50 87 TRP A O 1
ATOM 691 N N . LEU A 1 88 ? 7.116 -3.996 -10.424 1.00 89.06 88 LEU A N 1
ATOM 692 C CA . LEU A 1 88 ? 7.569 -4.813 -9.296 1.00 89.06 88 LEU A CA 1
ATOM 693 C C . LEU A 1 88 ? 7.162 -6.272 -9.487 1.00 89.06 88 LEU A C 1
ATOM 695 O O . LEU A 1 88 ? 6.060 -6.568 -9.948 1.00 89.06 88 LEU A O 1
ATOM 699 N N . SER A 1 89 ? 8.041 -7.187 -9.078 1.00 90.12 89 SER A N 1
ATOM 700 C CA . SER A 1 89 ? 7.715 -8.610 -9.008 1.00 90.12 89 SER A CA 1
ATOM 701 C C . SER A 1 89 ? 6.738 -8.897 -7.866 1.00 90.12 89 SER A C 1
ATOM 703 O O . SER A 1 89 ? 6.675 -8.163 -6.877 1.00 90.12 89 SER A O 1
ATOM 705 N N . SER A 1 90 ? 6.007 -10.008 -7.973 1.00 90.38 90 SER A N 1
ATOM 706 C CA . SER A 1 90 ? 5.047 -10.426 -6.940 1.00 90.38 90 SER A CA 1
ATOM 707 C C . SER A 1 90 ? 5.675 -10.587 -5.546 1.00 90.38 90 SER A C 1
ATOM 709 O O . SER A 1 90 ? 5.054 -10.206 -4.553 1.00 90.38 90 SER A O 1
ATOM 711 N N . ASP A 1 91 ? 6.930 -11.039 -5.463 1.00 93.12 91 ASP A N 1
ATOM 712 C CA . ASP A 1 91 ? 7.667 -11.145 -4.197 1.00 93.12 91 ASP A CA 1
ATOM 713 C C . ASP A 1 91 ? 7.895 -9.771 -3.558 1.00 93.12 91 ASP A C 1
ATOM 715 O O . ASP A 1 91 ? 7.690 -9.591 -2.359 1.00 93.12 91 ASP A O 1
ATOM 719 N N . LYS A 1 92 ? 8.267 -8.767 -4.364 1.00 92.06 92 LYS A N 1
ATOM 720 C CA . LYS A 1 92 ? 8.471 -7.392 -3.889 1.00 92.06 92 LYS A CA 1
ATOM 721 C C . LYS A 1 92 ? 7.170 -6.700 -3.514 1.00 92.06 92 LYS A C 1
ATOM 723 O O . LYS A 1 92 ? 7.157 -5.935 -2.554 1.00 92.06 92 LYS A O 1
ATOM 728 N N . ILE A 1 93 ? 6.080 -6.999 -4.216 1.00 93.50 93 ILE A N 1
ATOM 729 C CA . ILE A 1 93 ? 4.741 -6.542 -3.825 1.00 93.50 93 ILE A CA 1
ATOM 730 C C . ILE A 1 93 ? 4.362 -7.148 -2.470 1.00 93.50 93 ILE A C 1
ATOM 732 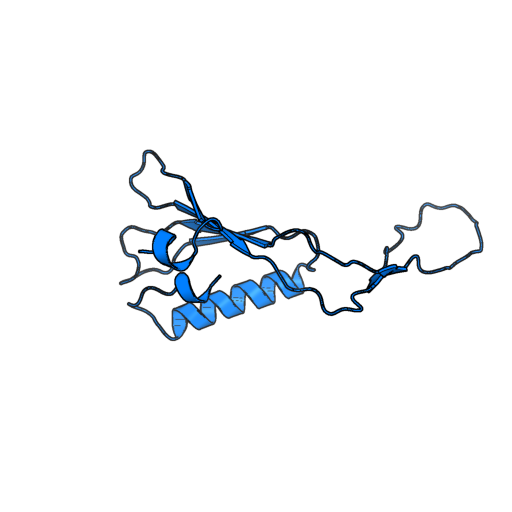O O . ILE A 1 93 ? 3.894 -6.430 -1.593 1.00 93.50 93 ILE A O 1
ATOM 736 N N . SER A 1 94 ? 4.622 -8.440 -2.265 1.00 94.56 94 SER A N 1
ATOM 737 C CA . SER A 1 94 ? 4.330 -9.125 -1.000 1.00 94.56 94 SER A CA 1
ATOM 738 C C . SER A 1 94 ? 5.162 -8.565 0.161 1.00 94.56 94 SER A C 1
ATOM 740 O O . SER A 1 94 ? 4.632 -8.339 1.247 1.00 94.56 94 SER A O 1
ATOM 742 N N . GLU A 1 95 ? 6.443 -8.266 -0.079 1.00 94.56 95 GLU A N 1
ATOM 743 C CA . GLU A 1 95 ? 7.317 -7.576 0.880 1.00 94.56 95 GLU A CA 1
ATOM 744 C C . GLU A 1 95 ? 6.774 -6.181 1.241 1.00 94.56 95 GLU A C 1
ATOM 746 O O . GLU A 1 95 ? 6.778 -5.796 2.411 1.00 94.56 95 GLU A O 1
ATOM 751 N N . LEU A 1 96 ? 6.276 -5.429 0.252 1.00 93.19 96 LEU A N 1
ATOM 752 C CA . LEU A 1 96 ? 5.669 -4.115 0.466 1.00 93.19 96 LEU A CA 1
ATOM 753 C C . LEU A 1 96 ? 4.388 -4.215 1.303 1.00 93.19 96 LEU A C 1
ATOM 755 O O . LEU A 1 96 ? 4.251 -3.465 2.265 1.00 93.19 96 LEU A O 1
ATOM 759 N N . CYS A 1 97 ? 3.496 -5.161 0.996 1.00 93.94 97 CYS A N 1
ATOM 760 C CA . CYS A 1 97 ? 2.305 -5.421 1.810 1.00 93.94 97 CYS A CA 1
ATOM 761 C C . CYS A 1 97 ? 2.685 -5.709 3.269 1.00 93.94 97 CYS A C 1
ATOM 763 O O . CYS A 1 97 ? 2.165 -5.062 4.173 1.00 93.94 97 CYS A O 1
ATOM 765 N N . GLY A 1 98 ? 3.665 -6.593 3.492 1.00 94.69 98 GLY A N 1
ATOM 766 C CA . GLY A 1 98 ? 4.139 -6.913 4.838 1.00 94.69 98 GLY A CA 1
ATOM 767 C C . GLY A 1 98 ? 4.704 -5.701 5.586 1.00 94.69 98 GLY A C 1
ATOM 768 O O . GLY A 1 98 ? 4.486 -5.560 6.786 1.00 94.69 98 GLY A O 1
ATOM 769 N N . LYS A 1 99 ? 5.382 -4.778 4.893 1.00 93.38 99 LYS A N 1
ATOM 770 C CA . LYS A 1 99 ? 5.853 -3.518 5.495 1.00 93.38 99 LYS A CA 1
ATOM 771 C C . LYS A 1 99 ? 4.699 -2.603 5.913 1.00 93.38 99 LYS A C 1
ATOM 773 O O . LYS A 1 99 ? 4.767 -2.024 6.994 1.00 93.38 99 LYS A O 1
ATOM 778 N N . LEU A 1 100 ? 3.645 -2.490 5.103 1.00 93.19 100 LEU A N 1
ATOM 779 C CA . LEU A 1 100 ? 2.448 -1.719 5.467 1.00 93.19 100 LEU A CA 1
ATOM 780 C C . LEU A 1 100 ? 1.738 -2.327 6.687 1.00 93.19 100 LEU A C 1
ATOM 782 O O . LEU A 1 100 ? 1.316 -1.591 7.582 1.00 93.19 100 LEU A O 1
ATOM 786 N N . ASP A 1 101 ? 1.682 -3.659 6.763 1.00 92.56 101 ASP A N 1
ATOM 787 C CA . ASP A 1 101 ? 1.122 -4.381 7.909 1.00 92.56 101 ASP A CA 1
ATOM 788 C C . ASP A 1 101 ? 1.940 -4.156 9.191 1.00 92.56 101 ASP A C 1
ATOM 790 O O . ASP A 1 101 ? 1.362 -3.969 10.263 1.00 92.56 101 ASP A O 1
ATOM 794 N N . ILE A 1 102 ? 3.275 -4.120 9.091 1.00 93.94 102 ILE A N 1
ATOM 795 C CA . ILE A 1 102 ? 4.163 -3.790 10.219 1.00 93.94 102 ILE A CA 1
ATOM 796 C C . ILE A 1 102 ? 3.896 -2.366 10.715 1.00 93.94 102 ILE A C 1
ATOM 798 O O . ILE A 1 102 ? 3.685 -2.181 11.912 1.00 93.94 102 ILE A O 1
ATOM 802 N N . ILE A 1 103 ? 3.836 -1.379 9.810 1.00 91.75 103 ILE A N 1
ATOM 803 C CA . ILE A 1 103 ? 3.542 0.021 10.168 1.00 91.75 103 ILE A CA 1
ATOM 804 C C . ILE A 1 103 ? 2.219 0.114 10.938 1.00 91.75 103 ILE A C 1
ATOM 806 O O . ILE A 1 103 ? 2.135 0.807 11.952 1.00 91.75 103 ILE A O 1
ATOM 810 N N . TRP A 1 104 ? 1.187 -0.604 10.485 1.00 89.75 104 TRP A N 1
ATOM 811 C CA . TRP A 1 104 ? -0.068 -0.700 11.226 1.00 89.75 104 TRP A CA 1
ATOM 812 C C . TRP A 1 104 ? 0.121 -1.338 12.609 1.00 89.75 104 TRP A C 1
ATOM 814 O O . TRP A 1 104 ? -0.353 -0.789 13.602 1.00 89.75 104 TRP A O 1
ATOM 824 N N . GLY A 1 105 ? 0.811 -2.478 12.686 1.00 89.06 105 GLY A N 1
ATOM 825 C CA . GLY A 1 105 ? 1.031 -3.219 13.930 1.00 89.06 105 GLY A CA 1
ATOM 826 C C . GLY A 1 105 ? 1.768 -2.420 15.008 1.00 89.06 105 GLY A C 1
ATOM 827 O O . GLY A 1 105 ? 1.472 -2.571 16.191 1.00 89.06 105 GLY A O 1
ATOM 828 N N . GLU A 1 106 ? 2.679 -1.533 14.614 1.00 90.56 106 GLU A N 1
ATOM 829 C CA . GLU A 1 106 ? 3.421 -0.660 15.530 1.00 90.56 106 GLU A CA 1
ATOM 830 C C . GLU A 1 106 ? 2.580 0.511 16.068 1.00 90.56 106 GLU A C 1
ATOM 832 O O . GLU A 1 106 ? 2.914 1.089 17.103 1.00 90.56 106 GLU A O 1
ATOM 837 N N . GLN A 1 107 ? 1.488 0.871 15.384 1.00 85.75 107 GLN A N 1
ATOM 838 C CA . GLN A 1 107 ? 0.719 2.099 15.629 1.00 85.75 107 GLN A CA 1
ATOM 839 C C . GLN A 1 107 ? -0.798 1.853 15.692 1.00 85.75 107 GLN A C 1
ATOM 841 O O . GLN A 1 107 ? -1.600 2.731 15.362 1.00 85.75 107 GLN A O 1
ATOM 846 N N . VAL A 1 108 ? -1.214 0.664 16.143 1.00 82.00 108 VAL A N 1
ATOM 847 C CA . VAL A 1 108 ? -2.635 0.311 16.294 1.00 82.00 108 VAL A CA 1
ATOM 848 C C . VAL A 1 108 ? -3.349 1.358 17.156 1.00 82.00 108 VAL A C 1
ATOM 850 O O . VAL A 1 108 ? -2.902 1.694 18.252 1.00 82.00 108 VAL A O 1
ATOM 853 N N . GLY A 1 109 ? -4.476 1.877 16.661 1.00 80.69 109 GLY A N 1
ATOM 854 C CA . GLY A 1 109 ? -5.220 2.960 17.309 1.00 80.69 109 GLY A CA 1
ATOM 855 C C . GLY A 1 109 ? -4.910 4.360 16.769 1.00 80.69 109 GLY A C 1
ATOM 856 O O . GLY A 1 109 ? -5.627 5.300 17.114 1.00 80.69 109 GLY A O 1
ATOM 857 N N . GLN A 1 110 ? -3.892 4.517 15.915 1.00 84.31 110 GLN A N 1
ATOM 858 C CA . GLN A 1 110 ? -3.514 5.790 15.290 1.00 84.31 110 GLN A CA 1
ATOM 859 C C . GLN A 1 110 ? -3.717 5.772 13.768 1.00 84.31 110 GLN A C 1
ATOM 861 O O . GLN A 1 110 ? -3.795 4.721 13.134 1.00 84.31 110 GLN A O 1
ATOM 866 N N . GLU A 1 111 ? -3.840 6.958 13.164 1.00 85.00 111 GLU A N 1
ATOM 867 C CA . GLU A 1 111 ? -3.962 7.078 11.710 1.00 85.00 111 GLU A CA 1
ATOM 868 C C . GLU A 1 111 ? -2.601 6.805 11.049 1.00 85.00 111 GLU A C 1
ATOM 870 O O . GLU A 1 111 ? -1.673 7.569 11.258 1.00 85.00 111 GLU A O 1
ATOM 875 N N . VAL A 1 112 ? -2.470 5.746 10.245 1.00 86.06 112 VAL A N 1
ATOM 876 C CA . VAL A 1 112 ? -1.182 5.334 9.631 1.00 86.06 112 VAL A CA 1
ATOM 877 C C . VAL A 1 112 ? -1.030 5.734 8.163 1.00 86.06 112 VAL A C 1
ATOM 879 O O . VAL A 1 112 ? 0.057 5.694 7.598 1.00 86.06 112 VAL A O 1
ATOM 882 N N . LEU A 1 113 ? -2.121 6.167 7.533 1.00 84.94 113 LEU A N 1
ATOM 883 C CA . LEU A 1 113 ? -2.208 6.385 6.084 1.00 84.94 113 LEU A CA 1
ATOM 884 C C . LEU A 1 113 ? -1.255 7.463 5.563 1.00 84.94 113 LEU A C 1
ATOM 886 O O . LEU A 1 113 ? -0.864 7.408 4.403 1.00 84.94 113 LEU A O 1
ATOM 890 N N . TYR A 1 114 ? -0.874 8.434 6.398 1.00 81.00 114 TYR A N 1
ATOM 891 C CA . TYR A 1 114 ? 0.084 9.463 5.993 1.00 81.00 114 TYR A CA 1
ATOM 892 C C . TYR A 1 114 ? 1.517 8.924 5.868 1.00 81.00 114 TYR A C 1
ATOM 894 O O . TYR A 1 114 ? 2.322 9.539 5.184 1.00 81.00 114 TYR A O 1
ATOM 902 N N . GLN A 1 115 ? 1.832 7.802 6.523 1.00 83.44 115 GLN A N 1
ATOM 903 C CA . GLN A 1 115 ? 3.144 7.149 6.448 1.00 83.44 115 GLN A CA 1
ATOM 904 C C . GLN A 1 115 ? 3.241 6.169 5.276 1.00 83.44 115 GLN A C 1
ATOM 906 O O . GLN A 1 115 ? 4.324 5.691 4.960 1.00 83.44 115 GLN A O 1
ATOM 911 N N . TRP A 1 116 ? 2.103 5.817 4.675 1.00 83.31 116 TRP A N 1
ATOM 912 C CA . TRP A 1 116 ? 2.027 4.836 3.594 1.00 83.31 116 TRP A CA 1
ATOM 913 C C . TRP A 1 116 ? 2.319 5.423 2.209 1.00 83.31 116 TRP A C 1
ATOM 915 O O . TRP A 1 116 ? 2.522 4.653 1.272 1.00 83.31 116 TRP A O 1
ATOM 925 N N . GLY A 1 117 ? 2.293 6.750 2.064 1.00 67.69 117 GLY A N 1
ATOM 926 C CA . GLY A 1 117 ? 2.512 7.453 0.796 1.00 67.69 117 GLY A CA 1
ATOM 927 C C . GLY A 1 117 ? 3.770 8.299 0.790 1.00 67.69 117 GLY A C 1
ATOM 928 O O . GLY A 1 117 ? 4.268 8.631 1.887 1.00 67.69 117 GLY A O 1
#

Radius of gyration: 18.96 Å; chains: 1; bounding box: 45×39×52 Å

Sequence (117 aa):
LLKLFMGDNISILNNQTGLKCFQVHIHVQVPGEFLVTAADFKSNSNCKGEEENSFKVSHLPPVILTCLLPESYPSLRPPYFTIVVQWLSSDKISELCGKLDIIWGEQVGQEVLYQWG

Organism: NCBI:txid192259

Foldseek 3Di:
DVCVLLPPQKDWDDDPPPKTKIKGWAWDQDPQFDKDWDDDPDDPDPDPDPDRPIDGDRGAGTKMKIWIDDPCPQAPDDIDIDIDGDPDDPVVVVVLVVVLVVQSVVPRRDDSVSVND

Secondary structure (DSSP, 8-state):
-HHHHHGGGEEEEE-TTS-EEEEEEE-PPPPTTEEEE------S---------EEEES-PPPEEEEEEE-TTTTTTSPPEEEEE-SSS-HHHHHHHHHHHHHHHHHTTTS--GGG--

InterPro domains:
  IPR006575 RWD domain [PF05773] (34-116)
  IPR006575 RWD domain [PS50908] (1-117)
  IPR016135 Ubiquitin-conjugating enzyme/RWD-like [G3DSA:3.10.110.10] (1-117)
  IPR016135 Ubiquitin-conjugating enzyme/RWD-like [SSF54495] (53-116)